Protein AF-A0A957MF72-F1 (afdb_monomer_lite)

Radius of gyration: 20.79 Å; chains: 1; bounding box: 34×46×55 Å

Structure (mmCIF, N/CA/C/O backbone):
data_AF-A0A957MF72-F1
#
_entry.id   AF-A0A957MF72-F1
#
loop_
_atom_site.group_PDB
_atom_site.id
_atom_site.type_symbol
_atom_site.label_atom_id
_atom_site.label_alt_id
_atom_site.label_comp_id
_atom_site.label_asym_id
_atom_site.label_entity_id
_atom_site.label_seq_id
_atom_site.pdbx_PDB_ins_code
_atom_site.Cartn_x
_atom_site.Cartn_y
_atom_site.Cartn_z
_atom_site.occupancy
_atom_site.B_iso_or_equiv
_atom_site.auth_seq_id
_atom_site.auth_comp_id
_atom_site.auth_asym_id
_atom_site.auth_atom_id
_atom_site.pdbx_PDB_model_num
ATOM 1 N N . MET A 1 1 ? 8.892 -6.507 10.294 1.00 63.38 1 MET A N 1
ATOM 2 C CA . MET A 1 1 ? 9.605 -5.970 9.102 1.00 63.38 1 MET A CA 1
ATOM 3 C C . MET A 1 1 ? 9.668 -4.437 9.186 1.00 63.38 1 MET A C 1
ATOM 5 O O . MET A 1 1 ? 8.621 -3.870 9.445 1.00 63.38 1 MET A O 1
ATOM 9 N N . HIS A 1 2 ? 10.820 -3.760 9.023 1.00 76.31 2 HIS A N 1
ATOM 10 C CA . HIS A 1 2 ? 10.900 -2.282 9.121 1.00 76.31 2 HIS A CA 1
ATOM 11 C C . HIS A 1 2 ? 10.985 -1.624 7.741 1.00 76.31 2 HIS A C 1
ATOM 13 O O . HIS A 1 2 ? 11.896 -1.937 6.973 1.00 76.31 2 HIS A O 1
ATOM 19 N N . LEU A 1 3 ? 10.052 -0.724 7.425 1.00 78.31 3 LEU A N 1
ATOM 20 C CA . LEU A 1 3 ? 10.023 -0.017 6.143 1.00 78.31 3 LEU A CA 1
ATOM 21 C C . LEU A 1 3 ? 11.059 1.121 6.137 1.00 78.31 3 LEU A C 1
ATOM 23 O O . LEU A 1 3 ? 11.048 1.959 7.040 1.00 78.31 3 LEU A O 1
ATOM 27 N N . PRO A 1 4 ? 11.926 1.234 5.114 1.00 84.38 4 PRO A N 1
ATOM 28 C CA . PRO A 1 4 ? 12.813 2.382 4.994 1.00 84.38 4 PRO A CA 1
ATOM 29 C C . PRO A 1 4 ? 11.997 3.672 4.831 1.00 84.38 4 PRO A C 1
ATOM 31 O O . PRO A 1 4 ? 11.035 3.721 4.064 1.00 84.38 4 PRO A O 1
ATOM 34 N N . GLY A 1 5 ? 12.405 4.741 5.523 1.00 82.00 5 GLY A N 1
ATOM 35 C CA . GLY A 1 5 ? 11.663 6.011 5.584 1.00 82.00 5 GLY A CA 1
ATOM 36 C C . GLY A 1 5 ? 11.195 6.582 4.229 1.00 82.00 5 GLY A C 1
ATOM 37 O O . GLY A 1 5 ? 10.043 7.008 4.133 1.00 82.00 5 GLY A O 1
ATOM 38 N N . PRO A 1 6 ? 12.013 6.556 3.155 1.00 86.44 6 PRO A N 1
ATOM 39 C CA . PRO A 1 6 ? 11.577 6.990 1.823 1.00 86.44 6 PRO A CA 1
ATOM 40 C C . PRO A 1 6 ? 10.460 6.125 1.217 1.00 86.44 6 PRO A C 1
ATOM 42 O O . PRO A 1 6 ? 9.533 6.652 0.598 1.00 86.44 6 PRO A O 1
ATOM 45 N N . LEU A 1 7 ? 10.523 4.803 1.412 1.00 85.44 7 LEU A N 1
ATOM 46 C CA . LEU A 1 7 ? 9.497 3.868 0.947 1.00 85.44 7 LEU A CA 1
ATOM 47 C C . LEU A 1 7 ? 8.195 4.064 1.724 1.00 85.44 7 LEU A C 1
ATOM 49 O O . LEU A 1 7 ? 7.128 4.151 1.124 1.00 85.44 7 LEU A O 1
ATOM 53 N N . TYR A 1 8 ? 8.297 4.220 3.046 1.00 88.50 8 TYR A N 1
ATOM 54 C CA . TYR A 1 8 ? 7.161 4.534 3.908 1.00 88.50 8 TYR A CA 1
ATOM 55 C C . TYR A 1 8 ? 6.441 5.805 3.438 1.00 88.50 8 TYR A C 1
ATOM 57 O O . TYR A 1 8 ? 5.226 5.803 3.243 1.00 88.50 8 TYR A O 1
ATOM 65 N N . ALA A 1 9 ? 7.191 6.882 3.181 1.00 87.75 9 ALA A N 1
ATOM 66 C CA . ALA A 1 9 ? 6.627 8.144 2.706 1.00 87.75 9 ALA A CA 1
ATOM 67 C C . ALA A 1 9 ? 5.954 8.004 1.330 1.00 87.75 9 ALA A C 1
ATOM 69 O O . ALA A 1 9 ? 4.897 8.593 1.101 1.00 87.75 9 ALA A O 1
ATOM 70 N N . THR A 1 10 ? 6.536 7.201 0.436 1.00 88.50 10 THR A N 1
ATOM 71 C CA . THR A 1 10 ? 5.981 6.936 -0.898 1.00 88.50 10 THR A CA 1
ATOM 72 C C . THR A 1 10 ? 4.672 6.152 -0.810 1.00 88.50 10 THR A C 1
ATOM 74 O O . THR A 1 10 ? 3.690 6.537 -1.443 1.00 88.50 10 THR A O 1
ATOM 77 N N . LEU A 1 11 ? 4.614 5.111 0.026 1.00 87.56 11 LEU A N 1
ATOM 78 C CA . LEU A 1 11 ? 3.395 4.332 0.264 1.00 87.56 11 LEU A CA 1
ATOM 79 C C . LEU A 1 11 ? 2.299 5.188 0.909 1.00 87.56 11 LEU A C 1
ATOM 81 O O . LEU A 1 11 ? 1.165 5.187 0.438 1.00 87.56 11 LEU A O 1
ATOM 85 N N . ALA A 1 12 ? 2.634 5.977 1.932 1.00 89.25 12 ALA A N 1
ATOM 86 C CA . ALA A 1 12 ? 1.677 6.859 2.595 1.00 89.25 12 ALA A CA 1
ATOM 87 C C . ALA A 1 12 ? 1.144 7.963 1.662 1.00 89.25 12 ALA A C 1
ATOM 89 O O . ALA A 1 12 ? -0.025 8.344 1.735 1.00 89.25 12 ALA A O 1
ATOM 90 N N . ALA A 1 13 ? 1.982 8.494 0.767 1.00 87.69 13 ALA A N 1
ATOM 91 C CA . ALA A 1 13 ? 1.541 9.435 -0.258 1.00 87.69 13 ALA A CA 1
ATOM 92 C C . ALA A 1 13 ? 0.613 8.763 -1.278 1.00 87.69 13 ALA A C 1
ATOM 94 O O . ALA A 1 13 ? -0.454 9.298 -1.559 1.00 87.69 13 ALA A O 1
ATOM 95 N N . ALA A 1 14 ? 0.976 7.578 -1.769 1.00 88.56 14 ALA A N 1
ATOM 96 C CA . ALA A 1 14 ? 0.193 6.855 -2.762 1.00 88.56 14 ALA A CA 1
ATOM 97 C C . ALA A 1 14 ? -1.166 6.378 -2.227 1.00 88.56 14 ALA A C 1
ATOM 99 O O . ALA A 1 14 ? -2.162 6.463 -2.937 1.00 88.56 14 ALA A O 1
ATOM 100 N N . LEU A 1 15 ? -1.231 5.926 -0.970 1.00 86.19 15 LEU A N 1
ATOM 101 C CA . LEU A 1 15 ? -2.489 5.541 -0.323 1.00 86.19 15 LEU A CA 1
ATOM 102 C C . LEU A 1 15 ? -3.424 6.740 -0.142 1.00 86.19 15 LEU A C 1
ATOM 104 O O . LEU A 1 15 ? -4.616 6.625 -0.388 1.00 86.19 15 LEU A O 1
ATOM 108 N N . ARG A 1 16 ? -2.880 7.898 0.235 1.00 88.81 16 ARG A N 1
ATOM 109 C CA . ARG A 1 16 ? -3.646 9.142 0.385 1.00 88.81 16 ARG A CA 1
ATOM 110 C C . ARG A 1 16 ? -4.110 9.734 -0.948 1.00 88.81 16 ARG A C 1
ATOM 112 O O . ARG A 1 16 ? -5.120 10.419 -0.973 1.00 88.81 16 ARG A O 1
ATOM 119 N N . ASP A 1 17 ? -3.356 9.513 -2.020 1.00 86.56 17 ASP A N 1
ATOM 120 C CA . ASP A 1 17 ? -3.732 9.911 -3.384 1.00 86.56 17 ASP A CA 1
ATOM 121 C C . ASP A 1 17 ? -4.800 8.972 -3.972 1.00 86.56 17 ASP A C 1
ATOM 123 O O . ASP A 1 17 ? -5.646 9.395 -4.752 1.00 86.56 17 ASP A O 1
ATOM 127 N N . ALA A 1 18 ? -4.770 7.689 -3.592 1.00 84.81 18 ALA A N 1
ATOM 128 C CA . ALA A 1 18 ? -5.654 6.663 -4.139 1.00 84.81 18 ALA A CA 1
ATOM 129 C C . ALA A 1 18 ? -6.968 6.460 -3.366 1.00 84.81 18 ALA A C 1
ATOM 131 O O . ALA A 1 18 ? -7.906 5.917 -3.954 1.00 84.81 18 ALA A O 1
ATOM 132 N N . PHE A 1 19 ? -7.021 6.834 -2.083 1.00 84.31 19 PHE A N 1
ATOM 133 C CA . PHE A 1 19 ? -8.166 6.586 -1.207 1.00 84.31 19 PHE A CA 1
ATOM 134 C C . PHE A 1 19 ? -8.529 7.801 -0.359 1.00 84.31 19 PHE A C 1
ATOM 136 O O . PHE A 1 19 ? -7.678 8.389 0.313 1.00 84.31 19 PHE A O 1
ATOM 143 N N . ASP A 1 20 ? -9.828 8.078 -0.285 1.00 84.19 20 ASP A N 1
ATOM 144 C CA . ASP A 1 20 ? -10.398 8.995 0.698 1.00 84.19 20 ASP A CA 1
ATOM 145 C C . ASP A 1 20 ? -10.631 8.298 2.050 1.00 84.19 20 ASP A C 1
ATOM 147 O O . ASP A 1 20 ? -10.692 7.073 2.152 1.00 84.19 20 ASP A O 1
ATOM 151 N N . GLY A 1 21 ? -10.835 9.063 3.129 1.00 78.00 21 GLY A N 1
ATOM 152 C CA . GLY A 1 21 ? -10.979 8.496 4.483 1.00 78.00 21 GLY A CA 1
ATOM 153 C C . GLY A 1 21 ? -12.155 7.521 4.660 1.00 78.00 21 GLY A C 1
ATOM 154 O O . GLY A 1 21 ? -12.106 6.635 5.513 1.00 78.00 21 GLY A O 1
ATOM 155 N N . ALA A 1 22 ? -13.215 7.650 3.855 1.00 81.25 22 ALA A N 1
ATOM 156 C CA . ALA A 1 22 ? -14.314 6.684 3.840 1.00 81.25 22 ALA A CA 1
ATOM 157 C C . ALA A 1 22 ? -13.925 5.379 3.128 1.00 81.25 22 ALA A C 1
ATOM 159 O O . ALA A 1 22 ? -14.226 4.300 3.635 1.00 81.25 22 ALA A O 1
ATOM 160 N N . GLU A 1 23 ? -13.224 5.483 1.999 1.00 83.50 23 GLU A N 1
ATOM 161 C CA . GLU A 1 23 ? -12.770 4.340 1.203 1.00 83.50 23 GLU A CA 1
ATOM 162 C C . GLU A 1 23 ? -11.673 3.561 1.931 1.00 83.50 23 GLU A C 1
ATOM 164 O O . GLU A 1 23 ? -11.709 2.338 1.962 1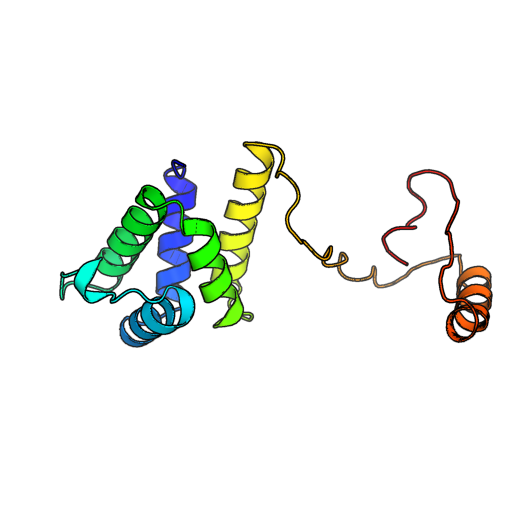.00 83.50 23 GLU A O 1
ATOM 169 N N . LEU A 1 24 ? -10.750 4.257 2.607 1.00 81.62 24 LEU A N 1
ATOM 170 C CA . LEU A 1 24 ? -9.718 3.636 3.437 1.00 81.62 24 LEU A CA 1
ATOM 171 C C . LEU A 1 24 ? -10.346 2.796 4.558 1.00 81.62 24 LEU A C 1
ATOM 173 O O . LEU A 1 24 ? -9.904 1.686 4.839 1.00 81.62 24 LEU A O 1
ATOM 177 N N . ARG A 1 25 ? -11.413 3.304 5.188 1.00 82.12 25 ARG A N 1
ATOM 178 C CA . ARG A 1 25 ? -12.146 2.567 6.224 1.00 82.12 25 ARG A CA 1
ATOM 179 C C . ARG A 1 25 ? -12.802 1.313 5.661 1.00 82.12 25 ARG A C 1
ATOM 181 O O . ARG A 1 25 ? -12.754 0.273 6.313 1.00 82.12 25 ARG A O 1
ATOM 188 N N . ASP A 1 26 ? -13.422 1.417 4.489 1.00 81.94 26 ASP A N 1
ATOM 189 C CA . ASP A 1 26 ? -14.077 0.269 3.870 1.00 81.94 26 ASP A CA 1
ATOM 190 C C . ASP A 1 26 ? -13.056 -0.770 3.404 1.00 81.94 26 ASP A C 1
ATOM 192 O O . ASP A 1 26 ? -13.252 -1.954 3.657 1.00 81.94 26 ASP A O 1
ATOM 196 N N . LEU A 1 27 ? -11.913 -0.339 2.865 1.00 82.12 27 LEU A N 1
ATOM 197 C CA . LEU A 1 27 ? -10.801 -1.208 2.487 1.00 82.12 27 LEU A CA 1
ATOM 198 C C . LEU A 1 27 ? -10.219 -1.969 3.683 1.00 82.12 27 LEU A C 1
ATOM 200 O O . LEU A 1 27 ? -9.990 -3.171 3.601 1.00 82.12 27 LEU A O 1
ATOM 204 N N . VAL A 1 28 ? -9.982 -1.295 4.810 1.00 82.75 28 VAL A N 1
ATOM 205 C CA . VAL A 1 28 ? -9.426 -1.952 6.007 1.00 82.75 28 VAL A CA 1
ATOM 206 C C . VAL A 1 28 ? -10.444 -2.913 6.625 1.00 82.75 28 VAL A C 1
ATOM 208 O O . VAL A 1 28 ? -10.077 -4.005 7.058 1.00 82.75 28 VAL A O 1
ATOM 211 N N . ARG A 1 29 ? -11.734 -2.565 6.589 1.00 82.69 29 ARG A N 1
ATOM 212 C CA . ARG A 1 29 ? -12.806 -3.437 7.078 1.00 82.69 29 ARG A CA 1
ATOM 213 C C . ARG A 1 29 ? -13.029 -4.655 6.181 1.00 82.69 29 ARG A C 1
ATOM 215 O O . ARG A 1 29 ? -13.184 -5.752 6.691 1.00 82.69 29 ARG A O 1
ATOM 222 N N . THR A 1 30 ? -13.077 -4.478 4.865 1.00 79.75 30 THR A N 1
ATOM 223 C CA . THR A 1 30 ? -13.362 -5.568 3.915 1.00 79.75 30 THR A CA 1
ATOM 224 C C . THR A 1 30 ? -12.133 -6.416 3.610 1.00 79.75 30 THR A C 1
ATOM 226 O O . THR A 1 30 ? -12.245 -7.631 3.482 1.00 79.75 30 THR A O 1
ATOM 229 N N . GLY A 1 31 ? -10.965 -5.783 3.502 1.00 74.94 31 GLY A N 1
ATOM 230 C CA . GLY A 1 31 ? -9.717 -6.428 3.123 1.00 74.94 31 GLY A CA 1
ATOM 231 C C . GLY A 1 31 ? -8.943 -7.019 4.296 1.00 74.94 31 GLY A C 1
ATOM 232 O O . GLY A 1 31 ? -8.385 -8.100 4.157 1.00 74.94 31 GLY A O 1
ATOM 233 N N . LEU A 1 32 ? -8.916 -6.337 5.448 1.00 76.88 32 LEU A N 1
ATOM 234 C CA . LEU A 1 32 ? -8.134 -6.778 6.609 1.00 76.88 32 LEU A CA 1
ATOM 235 C C . LEU A 1 32 ? -8.986 -7.297 7.770 1.00 76.88 32 LEU A C 1
ATOM 237 O O . LEU A 1 32 ? -8.407 -7.830 8.720 1.00 76.88 32 LEU A O 1
ATOM 241 N N . ASP A 1 33 ? -10.313 -7.161 7.693 1.00 80.69 33 ASP A N 1
ATOM 242 C CA . ASP A 1 33 ? -11.259 -7.443 8.782 1.00 80.69 33 ASP A CA 1
ATOM 243 C C . ASP A 1 33 ? -10.915 -6.673 10.069 1.00 80.69 33 ASP A C 1
ATOM 245 O O . ASP A 1 33 ? -11.035 -7.169 11.188 1.00 80.69 33 ASP A O 1
ATOM 249 N N . VAL A 1 34 ? -10.420 -5.439 9.908 1.00 79.19 34 VAL A N 1
ATOM 250 C CA . VAL A 1 34 ? -10.042 -4.565 11.023 1.00 79.19 34 VAL A CA 1
ATOM 251 C C . VAL A 1 34 ? -10.839 -3.273 10.969 1.00 79.19 34 VAL A C 1
ATOM 253 O O . VAL A 1 34 ? -11.110 -2.710 9.907 1.00 79.19 34 VAL A O 1
ATOM 256 N N . ASN A 1 35 ? -11.225 -2.767 12.136 1.00 78.50 35 ASN A N 1
ATOM 257 C CA . ASN A 1 35 ? -11.865 -1.470 12.215 1.00 78.50 35 ASN A CA 1
ATOM 258 C C . ASN A 1 35 ? -10.802 -0.365 12.212 1.00 78.50 35 ASN A C 1
ATOM 260 O O . ASN A 1 35 ? -9.966 -0.291 13.112 1.00 78.50 35 ASN A O 1
ATOM 264 N N . LEU A 1 36 ? -10.863 0.543 11.232 1.00 74.00 36 LEU A N 1
ATOM 265 C CA . LEU A 1 36 ? -9.959 1.696 11.174 1.00 74.00 36 LEU A CA 1
ATOM 266 C C . LEU A 1 36 ? -9.998 2.517 12.474 1.00 74.00 36 LEU A C 1
ATOM 268 O O . LEU A 1 36 ? -8.973 3.049 12.868 1.00 74.00 36 LEU A O 1
ATOM 272 N N . ALA A 1 37 ? -11.139 2.576 13.170 1.00 74.94 37 ALA A N 1
ATOM 273 C CA . ALA A 1 37 ? -11.257 3.287 14.444 1.00 74.94 37 ALA A CA 1
ATOM 274 C C . ALA A 1 37 ? -10.493 2.619 15.605 1.00 74.94 37 ALA A C 1
ATOM 276 O O . ALA A 1 37 ? -10.169 3.289 16.580 1.00 74.94 37 ALA A O 1
ATOM 277 N N . GLU A 1 38 ? -10.198 1.319 15.522 1.00 76.81 38 GLU A N 1
ATOM 278 C CA . GLU A 1 38 ? -9.382 0.616 16.524 1.00 76.81 38 GLU A CA 1
ATOM 279 C C . GLU A 1 38 ? -7.885 0.832 16.289 1.00 76.81 38 GLU A C 1
ATOM 281 O O . GLU A 1 38 ? -7.105 0.890 17.237 1.00 76.81 38 GLU A O 1
ATOM 286 N N . VAL A 1 39 ? -7.489 0.972 15.022 1.00 74.25 39 VAL A N 1
ATOM 287 C CA . VAL A 1 39 ? -6.089 1.143 14.610 1.00 74.25 39 VAL A CA 1
ATOM 288 C C . VAL A 1 39 ? -5.669 2.609 14.615 1.00 74.25 39 VAL A C 1
ATOM 290 O O . VAL A 1 39 ? -4.603 2.958 15.112 1.00 74.25 39 VAL A O 1
ATOM 293 N N . ALA A 1 40 ? -6.529 3.465 14.075 1.00 70.88 40 ALA A N 1
ATOM 294 C CA . ALA A 1 40 ? -6.375 4.904 13.991 1.00 70.88 40 ALA A CA 1
ATOM 295 C C . ALA A 1 40 ? -7.609 5.566 14.639 1.00 70.88 40 ALA A C 1
ATOM 297 O O . ALA A 1 40 ? -8.489 6.064 13.933 1.00 70.88 40 ALA A O 1
ATOM 298 N N . PRO A 1 41 ? -7.695 5.591 15.986 1.00 63.09 41 PRO A N 1
ATOM 299 C CA . PRO A 1 41 ? -8.810 6.204 16.725 1.00 63.09 41 PRO A CA 1
ATOM 300 C C . PRO A 1 41 ? -8.934 7.724 16.520 1.00 63.09 41 PRO A C 1
ATOM 302 O O . PRO A 1 41 ? -9.850 8.361 17.038 1.00 63.09 41 PRO A O 1
ATOM 305 N N . THR A 1 42 ? -8.005 8.332 15.788 1.00 56.28 42 THR A N 1
ATOM 306 C CA . THR A 1 42 ? -7.926 9.772 15.595 1.00 56.28 42 THR A CA 1
ATOM 307 C C . THR A 1 42 ? -8.872 10.233 14.478 1.00 56.28 42 THR A C 1
ATOM 309 O O . THR A 1 42 ? -8.664 9.934 13.305 1.00 56.28 42 THR A O 1
ATOM 312 N N . GLU A 1 43 ? -9.855 11.081 14.806 1.00 60.56 43 GLU A N 1
ATOM 313 C CA . GLU A 1 43 ? -10.678 11.820 13.820 1.00 60.56 43 GLU A CA 1
ATOM 314 C C . GLU A 1 43 ? -9.872 12.819 12.963 1.00 60.56 43 GLU A C 1
ATOM 316 O O . GLU A 1 43 ? -10.407 13.490 12.081 1.00 60.56 43 GLU A O 1
ATOM 321 N N . LYS A 1 44 ? -8.573 12.962 13.225 1.00 59.19 44 LYS A N 1
ATOM 322 C CA . LYS A 1 44 ? -7.719 13.946 12.572 1.00 59.19 44 LYS A CA 1
ATOM 323 C C . LYS A 1 44 ? -7.224 13.408 11.238 1.00 59.19 44 LYS A C 1
ATOM 325 O O . LYS A 1 44 ? -6.815 12.259 11.145 1.00 59.19 44 LYS A O 1
ATOM 330 N N . ASN A 1 45 ? -7.304 14.290 10.241 1.00 79.88 45 ASN A N 1
ATOM 331 C CA . ASN A 1 45 ? -6.634 14.321 8.941 1.00 79.88 45 ASN A CA 1
ATOM 332 C C . ASN A 1 45 ? -6.240 12.966 8.327 1.00 79.88 45 ASN A C 1
ATOM 334 O O . ASN A 1 45 ? -5.396 12.253 8.856 1.00 79.88 45 ASN A O 1
ATOM 338 N N . LEU A 1 46 ? -6.723 12.697 7.110 1.00 81.06 46 LEU A N 1
ATOM 339 C CA . LEU A 1 46 ? -6.404 11.505 6.305 1.00 81.06 46 LEU A CA 1
ATOM 340 C C . LEU A 1 46 ? -4.916 11.099 6.339 1.00 81.06 46 LEU A C 1
ATOM 342 O O . LEU A 1 46 ? -4.596 9.921 6.433 1.00 81.06 46 LEU A O 1
ATOM 346 N N . THR A 1 47 ? -4.002 12.073 6.330 1.00 84.50 47 THR A N 1
ATOM 347 C CA . THR A 1 47 ? -2.556 11.841 6.466 1.00 84.50 47 THR A CA 1
ATOM 348 C C . THR A 1 47 ? -2.174 11.092 7.750 1.00 84.50 47 THR A C 1
ATOM 350 O O . THR A 1 47 ? -1.378 10.160 7.689 1.00 84.50 47 THR A O 1
ATOM 353 N N . GLU A 1 48 ? -2.707 11.488 8.909 1.00 84.62 48 GLU A N 1
ATOM 354 C CA . GLU A 1 48 ? -2.430 10.821 10.190 1.00 84.62 48 GLU A CA 1
ATOM 355 C C . GLU A 1 48 ? -3.036 9.416 10.204 1.00 84.62 48 GLU A C 1
ATOM 357 O O . GLU A 1 48 ? -2.349 8.473 10.583 1.00 84.62 48 GLU A O 1
ATOM 362 N N . GLN A 1 49 ? -4.263 9.251 9.697 1.00 84.88 49 GLN A N 1
ATOM 363 C CA . GLN A 1 49 ? -4.917 7.938 9.601 1.00 84.88 49 GLN A CA 1
ATOM 364 C C . GLN A 1 49 ? -4.127 6.955 8.731 1.00 84.88 49 GLN A C 1
ATOM 366 O O . GLN A 1 49 ? -3.936 5.808 9.125 1.00 84.88 49 GLN A O 1
ATOM 371 N N . VAL A 1 50 ? -3.626 7.401 7.574 1.00 88.00 50 VAL A N 1
ATOM 372 C CA . VAL A 1 50 ? -2.803 6.567 6.682 1.00 88.00 50 VAL A CA 1
ATOM 373 C C . VAL A 1 50 ? -1.475 6.197 7.340 1.00 88.00 50 VAL A C 1
ATOM 375 O O . VAL A 1 50 ? -1.049 5.049 7.241 1.00 88.00 50 VAL A O 1
ATOM 378 N N . ASN A 1 51 ? -0.828 7.137 8.035 1.00 87.31 51 ASN A N 1
ATOM 379 C CA . ASN A 1 51 ? 0.422 6.859 8.741 1.00 87.31 51 ASN A CA 1
ATOM 380 C C . ASN A 1 51 ? 0.213 5.869 9.897 1.00 87.31 51 ASN A C 1
ATOM 382 O O . ASN A 1 51 ? 0.955 4.900 10.013 1.00 87.31 51 ASN A O 1
ATOM 386 N N . GLU A 1 52 ? -0.805 6.062 10.733 1.00 87.12 52 GLU A N 1
ATOM 387 C CA . GLU A 1 52 ? -1.100 5.131 11.829 1.00 87.12 52 GLU A CA 1
ATOM 388 C C . GLU A 1 52 ? -1.471 3.742 11.303 1.00 87.12 52 GLU A C 1
ATOM 390 O O . GLU A 1 52 ? -0.969 2.739 11.811 1.00 87.12 52 GLU A O 1
ATOM 395 N N . LEU A 1 53 ? -2.266 3.672 10.228 1.00 86.44 53 LEU A N 1
ATOM 396 C CA . LEU A 1 53 ? -2.594 2.416 9.558 1.00 86.44 53 LEU A CA 1
ATOM 397 C C . LEU A 1 53 ? -1.339 1.712 9.031 1.00 86.44 53 LEU A C 1
ATOM 399 O O . LEU A 1 53 ? -1.180 0.512 9.243 1.00 86.44 53 LEU A O 1
ATOM 403 N N . LEU A 1 54 ? -0.438 2.442 8.367 1.00 87.50 54 LEU A N 1
ATOM 404 C CA . LEU A 1 54 ? 0.789 1.868 7.819 1.00 87.50 54 LEU A CA 1
ATOM 405 C C . LEU A 1 54 ? 1.741 1.418 8.937 1.00 87.50 54 LEU A C 1
ATOM 407 O O . LEU A 1 54 ? 2.287 0.321 8.867 1.00 87.50 54 LEU A O 1
ATOM 411 N N . SER A 1 55 ? 1.872 2.209 10.005 1.00 86.00 55 SER A N 1
ATOM 412 C CA . SER A 1 55 ? 2.641 1.852 11.203 1.00 86.00 55 SER A CA 1
ATOM 413 C C . SER A 1 55 ? 2.075 0.621 11.912 1.00 86.00 55 SER A C 1
ATOM 415 O O . SER A 1 55 ? 2.825 -0.230 12.394 1.00 86.00 55 SER A O 1
ATOM 417 N N . TRP A 1 56 ? 0.752 0.506 12.008 1.00 87.88 56 TRP A N 1
ATOM 418 C CA . TRP A 1 56 ? 0.106 -0.679 12.555 1.00 87.88 56 TRP A CA 1
ATOM 419 C C . TRP A 1 56 ? 0.324 -1.895 11.656 1.00 87.88 56 TRP A C 1
ATOM 421 O O . TRP A 1 56 ? 0.688 -2.954 12.160 1.00 87.88 56 TRP A O 1
ATOM 431 N N . ALA A 1 57 ? 0.185 -1.740 10.337 1.00 86.31 57 ALA A N 1
ATOM 432 C CA . ALA A 1 57 ? 0.424 -2.815 9.382 1.00 86.31 57 ALA A CA 1
ATOM 433 C C . ALA A 1 57 ? 1.887 -3.282 9.428 1.00 86.31 57 ALA A C 1
ATOM 435 O O . ALA A 1 57 ? 2.149 -4.475 9.314 1.00 86.31 57 ALA A O 1
ATOM 436 N N . GLU A 1 58 ? 2.836 -2.371 9.655 1.00 85.25 58 GLU A N 1
ATOM 437 C CA . GLU A 1 58 ? 4.250 -2.684 9.879 1.00 85.25 58 GLU A CA 1
ATOM 438 C C . GLU A 1 58 ? 4.458 -3.497 11.164 1.00 85.25 58 GLU A C 1
ATOM 440 O O . GLU A 1 58 ? 5.087 -4.556 11.132 1.00 85.25 58 GLU A O 1
ATOM 445 N N . ARG A 1 59 ? 3.878 -3.040 12.283 1.00 83.62 59 ARG A N 1
ATOM 446 C CA . ARG A 1 59 ? 3.938 -3.724 13.587 1.00 83.62 59 ARG A CA 1
ATOM 447 C C . ARG A 1 59 ? 3.282 -5.105 13.565 1.00 83.62 59 ARG A C 1
ATOM 449 O O . ARG A 1 59 ? 3.756 -6.006 14.248 1.00 83.62 59 ARG A O 1
ATOM 456 N N . ALA A 1 60 ? 2.204 -5.256 12.802 1.00 82.81 60 ALA A N 1
ATOM 457 C CA . ALA A 1 60 ? 1.468 -6.505 12.636 1.00 82.81 60 ALA A CA 1
ATOM 458 C C . ALA A 1 60 ? 2.018 -7.389 11.501 1.00 82.81 60 ALA A C 1
ATOM 460 O O . ALA A 1 60 ? 1.490 -8.471 11.274 1.00 82.81 60 ALA A O 1
ATOM 461 N N . GLU A 1 61 ? 3.032 -6.923 10.763 1.00 82.81 61 GLU A N 1
ATOM 462 C CA . GLU A 1 61 ? 3.571 -7.571 9.557 1.00 82.81 61 GLU A CA 1
ATOM 463 C C . GLU A 1 61 ? 2.520 -7.832 8.455 1.00 82.81 61 GLU A C 1
ATOM 465 O O . GLU A 1 61 ? 2.692 -8.688 7.591 1.00 82.81 61 GLU A O 1
ATOM 470 N N . ARG A 1 62 ? 1.445 -7.032 8.439 1.00 84.88 62 ARG A N 1
ATOM 471 C CA . ARG A 1 62 ? 0.328 -7.076 7.474 1.00 84.88 62 ARG A CA 1
ATOM 472 C C . ARG A 1 62 ? 0.444 -6.042 6.350 1.00 84.88 62 ARG A C 1
ATOM 474 O O . ARG A 1 62 ? -0.495 -5.860 5.581 1.00 84.88 62 ARG A O 1
ATOM 481 N N . VAL A 1 63 ? 1.591 -5.373 6.214 1.00 86.31 63 VAL A N 1
ATOM 482 C CA . VAL A 1 63 ? 1.885 -4.474 5.078 1.00 86.31 63 VAL A CA 1
ATOM 483 C C . VAL A 1 63 ? 1.588 -5.124 3.716 1.00 86.31 63 VAL A C 1
ATOM 485 O O . VAL A 1 63 ? 0.863 -4.509 2.936 1.00 86.31 63 VAL A O 1
ATOM 488 N N . PRO A 1 64 ? 2.066 -6.347 3.398 1.00 83.81 64 PRO A N 1
ATOM 489 C CA . PRO A 1 64 ? 1.808 -6.938 2.083 1.00 83.81 64 PRO A CA 1
ATOM 490 C C . PRO A 1 64 ? 0.320 -7.238 1.849 1.00 83.81 64 PRO A C 1
ATOM 492 O O . PRO A 1 64 ? -0.158 -7.114 0.724 1.00 83.81 64 PRO A O 1
ATOM 495 N N . GLU A 1 65 ? -0.426 -7.581 2.899 1.00 83.75 65 GLU A N 1
ATOM 496 C CA . GLU A 1 65 ? -1.873 -7.803 2.830 1.00 83.75 65 GLU A CA 1
ATOM 497 C C . GLU A 1 65 ? -2.622 -6.490 2.563 1.00 83.75 65 GLU A C 1
ATOM 499 O O . GLU A 1 65 ? -3.438 -6.423 1.647 1.00 83.75 65 GLU A O 1
ATOM 504 N N . LEU A 1 66 ? -2.255 -5.412 3.267 1.00 85.38 66 LEU A N 1
ATOM 505 C CA . LEU A 1 66 ? -2.790 -4.070 3.027 1.00 85.38 66 LEU A CA 1
ATOM 506 C C . LEU A 1 66 ? -2.572 -3.620 1.578 1.00 85.38 66 LEU A C 1
ATOM 508 O O . LEU A 1 66 ? -3.495 -3.115 0.938 1.00 85.38 66 LEU A O 1
ATOM 512 N N . LEU A 1 67 ? -1.367 -3.824 1.044 1.00 86.00 67 LEU A N 1
ATOM 513 C CA . LEU A 1 67 ? -1.044 -3.466 -0.336 1.00 86.00 67 LEU A CA 1
ATOM 514 C C . LEU A 1 67 ? -1.772 -4.351 -1.353 1.00 86.00 67 LEU A C 1
ATOM 516 O O . LEU A 1 67 ? -2.197 -3.853 -2.396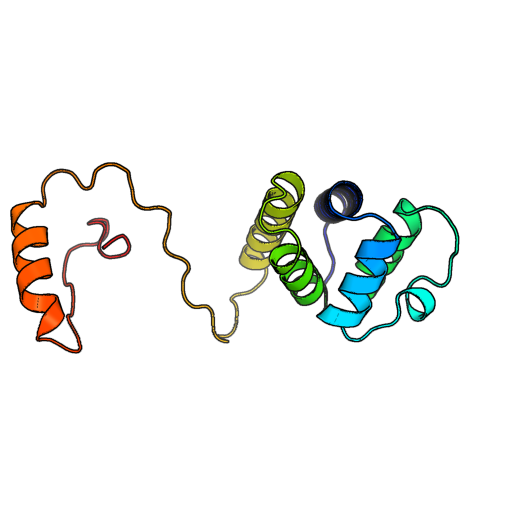 1.00 86.00 67 LEU A 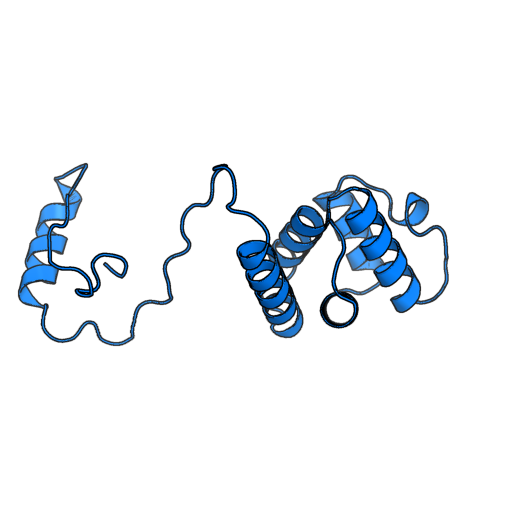O 1
ATOM 520 N N . ALA A 1 68 ? -1.964 -5.639 -1.059 1.00 82.62 68 ALA A N 1
ATOM 521 C CA . ALA A 1 68 ? -2.737 -6.537 -1.910 1.00 82.62 68 ALA A CA 1
ATOM 522 C C . ALA A 1 68 ? -4.208 -6.104 -2.003 1.00 82.62 68 ALA A C 1
ATOM 524 O O . ALA A 1 68 ? -4.745 -6.033 -3.111 1.00 82.62 68 ALA A O 1
ATOM 525 N N . CYS A 1 69 ? -4.828 -5.746 -0.874 1.00 82.94 69 CYS A N 1
ATOM 526 C CA . CYS A 1 69 ? -6.181 -5.190 -0.836 1.00 82.94 69 CYS A CA 1
ATOM 527 C C . CYS A 1 69 ? -6.255 -3.861 -1.597 1.00 82.94 69 CYS A C 1
ATOM 529 O O . CYS A 1 69 ? -7.101 -3.699 -2.472 1.00 82.94 69 CYS A O 1
ATOM 531 N N . ALA A 1 70 ? -5.318 -2.940 -1.345 1.00 85.06 70 ALA A N 1
ATOM 532 C CA . ALA A 1 70 ? -5.253 -1.653 -2.039 1.00 85.06 70 ALA A CA 1
ATOM 533 C C . ALA A 1 70 ? -5.148 -1.823 -3.565 1.00 85.06 70 ALA A C 1
ATOM 535 O O . ALA A 1 70 ? -5.820 -1.125 -4.329 1.00 85.06 70 ALA A O 1
ATOM 536 N N . ARG A 1 71 ? -4.350 -2.796 -4.018 1.00 84.19 71 ARG A N 1
ATOM 537 C CA . ARG A 1 71 ? -4.202 -3.141 -5.436 1.00 84.19 71 ARG A CA 1
ATOM 538 C C . ARG A 1 71 ? -5.479 -3.716 -6.044 1.00 84.19 71 ARG A C 1
ATOM 540 O O . ARG A 1 71 ? -5.762 -3.420 -7.202 1.00 84.19 71 ARG A O 1
ATOM 547 N N . ALA A 1 72 ? -6.207 -4.549 -5.303 1.00 80.75 72 ALA A N 1
ATOM 548 C CA . ALA A 1 72 ? -7.455 -5.149 -5.766 1.00 80.75 72 ALA A CA 1
ATOM 549 C C . ALA A 1 72 ? -8.565 -4.100 -5.927 1.00 80.75 72 ALA A C 1
ATOM 551 O O . ALA A 1 72 ? -9.292 -4.128 -6.917 1.00 80.75 72 ALA A O 1
ATOM 552 N N . GLU A 1 73 ? -8.636 -3.141 -5.003 1.00 80.94 73 GLU A N 1
ATOM 553 C CA . GLU A 1 73 ? -9.669 -2.102 -4.995 1.00 80.94 73 GLU A CA 1
ATOM 554 C C . GLU A 1 73 ? -9.416 -1.011 -6.049 1.00 80.94 73 GLU A C 1
ATOM 556 O O . GLU A 1 73 ? -10.334 -0.499 -6.699 1.00 80.94 73 GLU A O 1
ATOM 561 N N . ARG A 1 74 ? -8.143 -0.637 -6.241 1.00 79.69 74 ARG A N 1
ATOM 562 C CA . ARG A 1 74 ? -7.720 0.429 -7.162 1.00 79.69 74 ARG A CA 1
ATOM 563 C C . ARG A 1 74 ? -6.622 -0.050 -8.120 1.00 79.69 74 ARG A C 1
ATOM 565 O O . ARG A 1 74 ? -5.522 0.509 -8.131 1.00 79.69 74 ARG A O 1
ATOM 572 N N . PRO A 1 75 ? -6.920 -1.011 -9.018 1.00 80.31 75 PRO A N 1
ATOM 573 C CA . PRO A 1 75 ? -5.921 -1.562 -9.934 1.00 80.31 75 PRO A CA 1
ATOM 574 C C . PRO A 1 75 ? -5.396 -0.526 -10.938 1.00 80.31 75 PRO A C 1
ATOM 576 O O . PRO A 1 75 ? -4.280 -0.666 -11.436 1.00 80.31 75 PRO A O 1
ATOM 579 N N . HIS A 1 76 ? -6.164 0.533 -11.213 1.00 78.19 76 HIS A N 1
ATOM 580 C CA . HIS A 1 76 ? -5.836 1.550 -12.215 1.00 78.19 76 HIS A CA 1
ATOM 581 C C . HIS A 1 76 ? -5.019 2.742 -11.685 1.00 78.19 76 HIS A C 1
ATOM 583 O O . HIS A 1 76 ? -4.586 3.573 -12.486 1.00 78.19 76 HIS A O 1
ATOM 589 N N . SER A 1 77 ? -4.790 2.858 -10.370 1.00 83.69 77 SER A N 1
ATOM 590 C CA . SER A 1 77 ? -4.027 3.985 -9.819 1.00 83.69 77 SER A CA 1
ATOM 591 C C . SER A 1 77 ? -2.532 3.816 -10.093 1.00 83.69 77 SER A C 1
ATOM 593 O O . SER A 1 77 ? -1.867 2.969 -9.497 1.00 83.69 77 SER A O 1
ATOM 595 N N . ARG A 1 78 ? -1.978 4.636 -10.998 1.00 85.81 78 ARG A N 1
ATOM 596 C CA . ARG A 1 78 ? -0.547 4.579 -11.348 1.00 85.81 78 ARG A CA 1
ATOM 597 C C . ARG A 1 78 ? 0.352 4.886 -10.151 1.00 85.81 78 ARG A C 1
ATOM 599 O O . ARG A 1 78 ? 1.361 4.207 -9.985 1.00 85.81 78 ARG A O 1
ATOM 606 N N . THR A 1 79 ? -0.016 5.865 -9.321 1.00 86.75 79 THR A N 1
ATOM 607 C CA . THR A 1 79 ? 0.735 6.245 -8.114 1.00 86.75 79 THR A CA 1
ATOM 608 C C . THR A 1 79 ? 0.825 5.071 -7.138 1.00 86.75 79 THR A C 1
ATOM 610 O O . THR A 1 79 ? 1.908 4.745 -6.654 1.00 86.75 79 THR A O 1
ATOM 613 N N . LEU A 1 80 ? -0.301 4.385 -6.910 1.00 85.06 80 LEU A N 1
ATOM 614 C CA . LEU A 1 80 ? -0.382 3.224 -6.024 1.00 85.06 80 LEU A CA 1
ATOM 615 C C . LEU A 1 80 ? 0.417 2.036 -6.561 1.00 85.06 80 LEU A C 1
ATOM 617 O O . LEU A 1 80 ? 1.218 1.461 -5.831 1.00 85.06 80 LEU A O 1
ATOM 621 N N . GLN A 1 81 ? 0.264 1.709 -7.846 1.00 85.62 81 GLN A N 1
ATOM 622 C CA . GLN A 1 81 ? 1.006 0.610 -8.472 1.00 85.62 81 GLN A CA 1
ATOM 623 C C . GLN A 1 81 ? 2.519 0.853 -8.443 1.00 85.62 81 GLN A C 1
ATOM 625 O O . GLN A 1 81 ? 3.282 -0.067 -8.160 1.00 85.62 81 GLN A O 1
ATOM 630 N N . ALA A 1 82 ? 2.964 2.091 -8.683 1.00 86.81 82 ALA A N 1
ATOM 631 C CA . ALA A 1 82 ? 4.378 2.443 -8.610 1.00 86.81 82 ALA A CA 1
ATOM 632 C C . ALA A 1 82 ? 4.938 2.275 -7.187 1.00 86.81 82 ALA A C 1
ATOM 634 O O . ALA A 1 82 ? 6.038 1.751 -7.023 1.00 86.81 82 ALA A O 1
ATOM 635 N N . ALA A 1 83 ? 4.180 2.675 -6.162 1.00 87.00 83 ALA A N 1
ATOM 636 C CA . ALA A 1 83 ? 4.590 2.522 -4.769 1.00 87.00 83 ALA A CA 1
ATOM 637 C C . ALA A 1 83 ? 4.630 1.044 -4.332 1.00 87.00 83 ALA A C 1
ATOM 639 O O . ALA A 1 83 ? 5.582 0.622 -3.678 1.00 87.00 83 ALA A O 1
ATOM 640 N N . ILE A 1 84 ? 3.644 0.241 -4.749 1.00 87.19 84 ILE A N 1
ATOM 641 C CA . ILE A 1 84 ? 3.614 -1.209 -4.497 1.00 87.19 84 ILE A CA 1
ATOM 642 C C . ILE A 1 84 ? 4.785 -1.903 -5.197 1.00 87.19 84 ILE A C 1
ATOM 644 O O . ILE A 1 84 ? 5.464 -2.713 -4.578 1.00 87.19 84 ILE A O 1
ATOM 648 N N . ALA A 1 85 ? 5.087 -1.540 -6.445 1.00 85.75 85 ALA A N 1
ATOM 649 C CA . ALA A 1 85 ? 6.225 -2.101 -7.170 1.00 85.75 85 ALA A CA 1
ATOM 650 C C . ALA A 1 85 ? 7.569 -1.785 -6.487 1.00 85.75 85 ALA A C 1
ATOM 652 O O . ALA A 1 85 ? 8.450 -2.641 -6.442 1.00 85.75 85 ALA A O 1
ATOM 653 N N . GLN A 1 86 ? 7.725 -0.582 -5.919 1.00 84.88 86 GLN A N 1
ATOM 654 C CA . GLN A 1 86 ? 8.906 -0.236 -5.120 1.00 84.88 86 GLN A CA 1
ATOM 655 C C . GLN A 1 86 ? 8.997 -1.069 -3.837 1.00 84.88 86 GLN A C 1
ATOM 657 O O . GLN A 1 86 ? 10.089 -1.502 -3.471 1.00 84.88 86 GLN A O 1
ATOM 662 N N . TYR A 1 87 ? 7.864 -1.314 -3.171 1.00 87.25 87 TYR A N 1
ATOM 663 C CA . TYR A 1 87 ? 7.815 -2.194 -2.006 1.00 87.25 87 TYR A CA 1
ATOM 664 C C . TYR A 1 87 ? 8.176 -3.634 -2.369 1.00 87.25 87 TYR A C 1
ATOM 666 O O . TYR A 1 87 ? 9.007 -4.229 -1.691 1.00 87.25 87 TYR A O 1
ATOM 674 N N . ASP A 1 88 ? 7.617 -4.172 -3.453 1.00 86.19 88 ASP A N 1
ATOM 675 C CA . ASP A 1 88 ? 7.893 -5.533 -3.915 1.00 86.19 88 ASP A CA 1
ATOM 676 C C . ASP A 1 88 ? 9.370 -5.713 -4.294 1.00 86.19 88 ASP A C 1
ATOM 678 O O . ASP A 1 88 ? 9.960 -6.743 -3.971 1.00 86.19 88 ASP A O 1
ATOM 682 N N . ALA A 1 89 ? 9.983 -4.711 -4.933 1.00 84.25 89 AL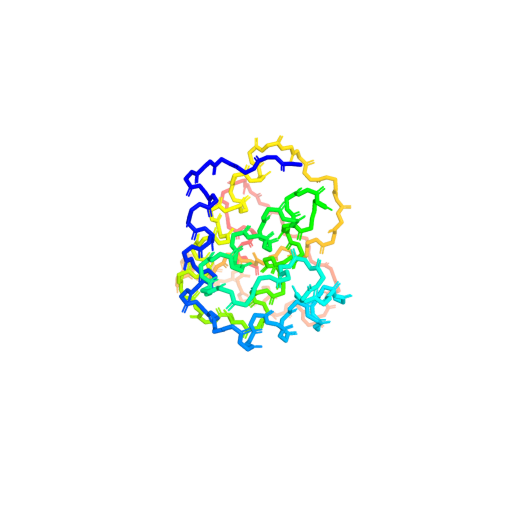A A N 1
ATOM 683 C CA . ALA A 1 89 ? 11.410 -4.717 -5.253 1.00 84.25 89 ALA A CA 1
ATOM 684 C C . ALA A 1 89 ? 12.273 -4.724 -3.982 1.00 84.25 89 ALA A C 1
ATOM 686 O O . ALA A 1 89 ? 13.158 -5.563 -3.839 1.00 84.25 89 ALA A O 1
ATOM 687 N N . TRP A 1 90 ? 11.963 -3.848 -3.023 1.00 83.88 90 TRP A N 1
ATOM 688 C CA . TRP A 1 90 ? 12.666 -3.798 -1.742 1.00 83.88 90 TRP A CA 1
ATOM 689 C C . TRP A 1 90 ? 12.491 -5.086 -0.921 1.00 83.88 90 TRP A C 1
ATOM 691 O O . TRP A 1 90 ? 13.449 -5.588 -0.337 1.00 83.88 90 TRP A O 1
ATOM 701 N N . ALA A 1 91 ? 11.280 -5.645 -0.892 1.00 81.56 91 ALA A N 1
ATOM 702 C CA . ALA A 1 91 ? 10.985 -6.887 -0.190 1.00 81.56 91 ALA A CA 1
ATOM 703 C C . ALA A 1 91 ? 11.678 -8.094 -0.845 1.00 81.56 91 ALA A C 1
ATOM 705 O O . ALA A 1 91 ? 12.090 -9.013 -0.140 1.00 81.56 91 ALA A O 1
ATOM 706 N N . ALA A 1 92 ? 11.836 -8.089 -2.173 1.00 75.06 92 ALA A N 1
ATOM 707 C CA . ALA A 1 92 ? 12.545 -9.134 -2.909 1.00 75.06 92 ALA A CA 1
ATOM 708 C C . ALA A 1 92 ? 14.062 -9.134 -2.654 1.00 75.06 92 ALA A C 1
ATOM 710 O O . ALA A 1 92 ? 14.674 -10.200 -2.691 1.00 75.06 92 ALA A O 1
ATOM 711 N N . ASP A 1 93 ? 14.653 -7.973 -2.361 1.00 69.38 93 ASP A N 1
ATOM 712 C CA . ASP A 1 93 ? 16.076 -7.847 -2.016 1.00 69.38 93 ASP A CA 1
ATOM 713 C C . ASP A 1 93 ? 16.393 -8.303 -0.572 1.00 69.38 93 ASP A C 1
ATOM 715 O O . ASP A 1 93 ? 17.561 -8.498 -0.231 1.00 69.38 93 ASP A O 1
ATOM 719 N N . GLY A 1 94 ? 15.376 -8.467 0.287 1.00 56.94 94 GLY A N 1
ATOM 720 C CA . GLY A 1 94 ? 15.541 -8.660 1.734 1.00 56.94 94 GLY A CA 1
ATOM 721 C C . GLY A 1 94 ? 15.547 -10.101 2.265 1.00 56.94 94 GLY A C 1
ATOM 722 O O . GLY A 1 94 ? 16.174 -10.329 3.295 1.00 56.94 94 GLY A O 1
ATOM 723 N N . ASP A 1 95 ? 14.872 -11.063 1.621 1.00 42.03 95 ASP A N 1
ATOM 724 C CA . ASP A 1 95 ? 14.850 -12.490 2.016 1.00 42.03 95 ASP A CA 1
ATOM 725 C C . ASP A 1 95 ? 14.194 -13.337 0.892 1.00 42.03 95 ASP A C 1
ATOM 727 O O . ASP A 1 95 ? 13.191 -12.897 0.317 1.00 42.03 95 ASP A O 1
ATOM 731 N N . PRO A 1 96 ? 14.710 -14.530 0.515 1.00 41.38 96 PRO A N 1
ATOM 732 C CA . PRO A 1 96 ? 14.094 -15.355 -0.524 1.00 41.38 96 PRO A CA 1
ATOM 733 C C . PRO A 1 96 ? 12.717 -15.854 -0.053 1.00 41.38 96 PRO A C 1
ATOM 735 O O . PRO A 1 96 ? 12.627 -16.523 0.977 1.00 41.38 96 PRO A O 1
ATOM 738 N N . PRO A 1 97 ? 11.625 -15.596 -0.795 1.00 43.62 97 PRO A N 1
ATOM 739 C CA . PRO A 1 97 ? 10.301 -15.972 -0.336 1.00 43.62 97 PRO A CA 1
ATOM 740 C C . PRO A 1 97 ? 10.165 -17.494 -0.346 1.00 43.62 97 PRO A C 1
ATOM 742 O O . PRO A 1 97 ? 10.184 -18.139 -1.400 1.00 43.62 97 PRO A O 1
ATOM 745 N N . ALA A 1 98 ? 9.976 -18.065 0.844 1.00 40.06 98 ALA A N 1
ATOM 746 C CA . ALA A 1 98 ? 9.431 -19.397 1.011 1.00 40.06 98 ALA A CA 1
ATOM 747 C C . ALA A 1 98 ? 8.052 -19.450 0.335 1.00 40.06 98 ALA A C 1
ATOM 749 O O . ALA A 1 98 ? 7.047 -18.968 0.849 1.00 40.06 98 ALA A O 1
ATOM 750 N N . ALA A 1 99 ? 8.071 -19.992 -0.879 1.00 48.41 99 ALA A N 1
ATOM 751 C CA . ALA A 1 99 ? 7.004 -20.637 -1.623 1.00 48.41 99 ALA A CA 1
ATOM 752 C C . ALA A 1 99 ? 5.623 -20.671 -0.945 1.00 48.41 99 ALA A C 1
ATOM 754 O O . ALA A 1 99 ? 5.283 -21.668 -0.317 1.00 48.41 99 ALA A O 1
ATOM 755 N N . GLN A 1 100 ? 4.779 -19.666 -1.198 1.00 45.34 100 GLN A N 1
ATOM 756 C CA . GLN A 1 100 ? 3.325 -19.849 -1.216 1.00 45.34 100 GLN A CA 1
ATOM 757 C C . GLN A 1 100 ? 2.705 -19.052 -2.375 1.00 45.34 100 GLN A C 1
ATOM 759 O O . GLN A 1 100 ? 2.466 -17.852 -2.298 1.00 45.34 100 GLN A O 1
ATOM 764 N N . GLY A 1 101 ? 2.474 -19.756 -3.487 1.00 40.03 101 GLY A N 1
ATOM 765 C CA . GLY A 1 101 ? 1.322 -19.501 -4.356 1.00 40.03 101 GLY A CA 1
ATOM 766 C C . GLY A 1 101 ? 1.350 -18.327 -5.339 1.00 40.03 101 GLY A C 1
ATOM 767 O O . GLY A 1 101 ? 0.277 -17.949 -5.800 1.00 40.03 101 GLY A O 1
ATOM 768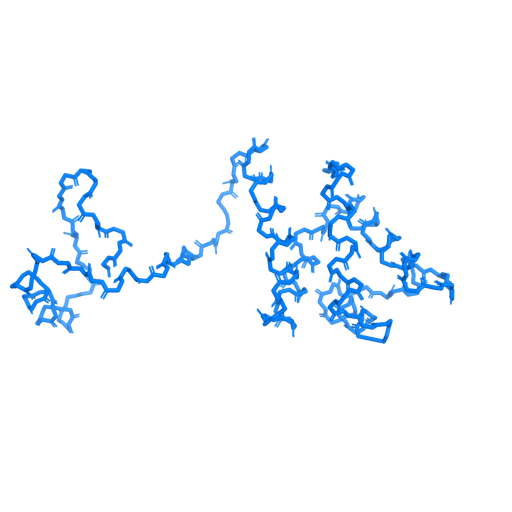 N N . ARG A 1 102 ? 2.499 -17.755 -5.727 1.00 41.91 102 ARG A N 1
ATOM 769 C CA . ARG A 1 102 ? 2.502 -16.828 -6.877 1.00 41.91 102 ARG A CA 1
ATOM 770 C C . ARG A 1 102 ? 2.312 -17.607 -8.178 1.00 41.91 102 ARG A C 1
ATOM 772 O O . ARG A 1 102 ? 3.232 -18.282 -8.635 1.00 41.91 102 ARG A O 1
ATOM 779 N N . VAL A 1 103 ? 1.145 -17.460 -8.804 1.00 46.28 103 VAL A N 1
ATOM 780 C CA . VAL A 1 103 ? 1.048 -17.584 -10.263 1.00 46.28 103 VAL A CA 1
ATOM 781 C C . VAL A 1 103 ? 1.990 -16.508 -10.822 1.00 46.28 103 VAL A C 1
ATOM 783 O O . VAL A 1 103 ? 1.820 -15.341 -10.461 1.00 46.28 103 VAL A O 1
ATOM 786 N N . PRO A 1 104 ? 3.032 -16.846 -11.599 1.00 45.56 104 PRO A N 1
ATOM 787 C CA . PRO A 1 104 ? 3.865 -15.826 -12.214 1.00 45.56 104 PRO A CA 1
ATOM 788 C C . PRO A 1 104 ? 2.972 -15.009 -13.146 1.00 45.56 104 PRO A C 1
ATOM 790 O O . PRO A 1 104 ? 2.410 -15.548 -14.096 1.00 45.56 104 PRO A O 1
ATOM 793 N N . GLN A 1 105 ? 2.797 -13.723 -12.849 1.00 46.38 105 GLN A N 1
ATOM 794 C CA . GLN A 1 105 ? 2.192 -12.805 -13.801 1.00 46.38 105 GLN A CA 1
ATOM 795 C C . GLN A 1 105 ? 3.218 -12.645 -14.932 1.00 46.38 105 GLN A C 1
ATOM 797 O O . GLN A 1 105 ? 4.337 -12.200 -14.652 1.00 46.38 105 GLN A O 1
ATOM 802 N N . PRO A 1 106 ? 2.919 -13.099 -16.165 1.00 45.00 106 PRO A N 1
ATOM 803 C CA . PRO A 1 106 ? 3.886 -13.020 -17.244 1.00 45.00 106 PRO A CA 1
ATOM 804 C C . PRO A 1 106 ? 4.219 -11.547 -17.515 1.00 45.00 106 PRO A C 1
ATOM 806 O O . PRO A 1 106 ? 3.347 -10.682 -17.353 1.00 45.00 106 PRO A O 1
ATOM 809 N N . PRO A 1 107 ? 5.469 -11.237 -17.903 1.00 49.91 107 PRO A N 1
ATOM 810 C CA . PRO A 1 107 ? 5.787 -9.914 -18.420 1.00 49.91 107 PRO A CA 1
ATOM 811 C C . PRO A 1 107 ? 4.822 -9.583 -19.571 1.00 49.91 107 PRO A C 1
ATOM 813 O O . PRO A 1 107 ? 4.405 -10.505 -20.282 1.00 49.91 107 PRO A O 1
ATOM 816 N N . PRO A 1 108 ? 4.442 -8.305 -19.761 1.00 52.44 108 PRO A N 1
ATOM 817 C CA . PRO A 1 108 ? 3.640 -7.918 -20.914 1.00 52.44 108 PRO A CA 1
ATOM 818 C C . PRO A 1 108 ? 4.310 -8.466 -22.182 1.00 52.44 108 PRO A C 1
ATOM 820 O O . PRO A 1 108 ? 5.542 -8.382 -22.285 1.00 52.44 108 PRO A O 1
ATOM 823 N N . PRO A 1 109 ? 3.541 -9.092 -23.092 1.00 50.88 109 PRO A N 1
ATOM 824 C CA . PRO A 1 109 ? 4.110 -9.709 -24.276 1.00 50.88 109 PRO A CA 1
ATOM 825 C C . PRO A 1 109 ? 4.908 -8.645 -25.039 1.00 50.88 109 PRO A C 1
ATOM 827 O O . PRO A 1 109 ? 4.413 -7.528 -25.199 1.00 50.88 109 PRO A O 1
ATOM 830 N N . PRO A 1 110 ? 6.151 -8.936 -25.459 1.00 54.41 110 PRO A N 1
ATOM 831 C CA . PRO A 1 110 ? 6.849 -8.043 -26.370 1.00 54.41 110 PRO A CA 1
ATOM 832 C C . PRO A 1 110 ? 5.996 -7.900 -27.635 1.00 54.41 110 PRO A C 1
ATOM 834 O O . PRO A 1 110 ? 5.524 -8.910 -28.155 1.00 54.41 110 PRO A O 1
ATOM 837 N N . ASP A 1 111 ? 5.803 -6.663 -28.107 1.00 55.66 111 ASP A N 1
ATOM 838 C CA . ASP A 1 111 ? 4.934 -6.361 -29.258 1.00 55.66 111 ASP A CA 1
ATOM 839 C C . ASP A 1 111 ? 5.329 -7.136 -30.528 1.00 55.66 111 ASP A C 1
ATOM 841 O O . ASP A 1 111 ? 4.480 -7.360 -31.380 1.00 55.66 111 ASP A O 1
ATOM 845 N N . ASP A 1 112 ? 6.569 -7.636 -30.616 1.00 52.31 112 ASP A N 1
ATOM 846 C CA . ASP A 1 112 ? 7.015 -8.503 -31.701 1.00 52.31 112 ASP A CA 1
ATOM 847 C C . ASP A 1 112 ? 7.901 -9.665 -31.198 1.00 52.31 112 ASP A C 1
ATOM 849 O O . ASP A 1 112 ? 9.084 -9.497 -30.881 1.00 52.31 112 ASP A O 1
ATOM 853 N N . LEU A 1 113 ? 7.364 -10.892 -31.186 1.00 52.09 113 LEU A N 1
ATOM 854 C CA . LEU A 1 113 ? 8.178 -12.116 -31.177 1.00 52.09 113 LEU A CA 1
ATOM 855 C C . LEU A 1 113 ? 8.715 -12.369 -32.594 1.00 52.09 113 LEU A C 1
ATOM 857 O O . LEU A 1 113 ? 8.203 -13.208 -33.328 1.00 52.09 113 LEU A O 1
ATOM 861 N N . VAL A 1 114 ? 9.752 -11.636 -33.002 1.00 56.28 114 VAL A N 1
ATOM 862 C CA . VAL A 1 114 ? 10.293 -11.743 -34.368 1.00 56.28 114 VAL A CA 1
ATOM 863 C C . VAL A 1 114 ? 11.091 -13.040 -34.558 1.00 56.28 114 VAL A C 1
ATOM 865 O O . VAL A 1 114 ? 11.985 -13.362 -33.772 1.00 56.28 114 VAL A O 1
ATOM 868 N N . GLY A 1 115 ? 10.829 -13.754 -35.658 1.00 59.25 115 GLY A N 1
ATOM 869 C CA . GLY A 1 115 ? 11.721 -14.797 -36.183 1.00 59.25 115 GLY A CA 1
ATOM 870 C C . GLY A 1 115 ? 11.423 -16.227 -35.726 1.00 59.25 115 GLY A C 1
ATOM 871 O O . GLY A 1 115 ? 12.279 -17.101 -35.884 1.00 59.25 115 GLY A O 1
ATOM 872 N N . ARG A 1 116 ? 10.234 -16.492 -35.165 1.00 62.59 116 ARG A N 1
ATOM 873 C CA . ARG A 1 116 ? 9.799 -17.844 -34.754 1.00 62.59 116 ARG A CA 1
ATOM 874 C C . ARG A 1 116 ? 8.443 -18.264 -35.320 1.00 62.59 116 ARG A C 1
ATOM 876 O O . ARG A 1 116 ? 7.905 -19.259 -34.853 1.00 62.59 116 ARG A O 1
ATOM 883 N N . ASP A 1 117 ? 7.947 -17.581 -36.345 1.00 65.38 117 ASP A N 1
ATOM 884 C CA . ASP A 1 117 ? 6.593 -17.737 -36.903 1.00 65.38 117 ASP A CA 1
ATOM 885 C C . ASP A 1 117 ? 6.209 -19.206 -37.129 1.00 65.38 117 ASP A C 1
ATOM 887 O O . ASP A 1 117 ? 5.240 -19.692 -36.560 1.00 65.38 117 ASP A O 1
ATOM 891 N N . ARG A 1 118 ? 7.067 -19.975 -37.809 1.00 63.69 118 ARG A N 1
ATOM 892 C CA . ARG A 1 118 ? 6.826 -21.406 -38.054 1.00 63.69 118 ARG A CA 1
ATOM 893 C C . ARG A 1 118 ? 6.748 -22.250 -36.774 1.00 63.69 118 ARG A C 1
ATOM 895 O O . ARG A 1 118 ? 5.969 -23.188 -36.703 1.00 63.69 118 ARG A O 1
ATOM 902 N N . PHE A 1 119 ? 7.555 -21.929 -35.763 1.00 66.38 119 PHE A N 1
ATOM 903 C CA . PHE A 1 119 ? 7.516 -22.621 -34.472 1.00 66.38 119 PHE A CA 1
ATOM 904 C C . PHE A 1 119 ? 6.252 -22.260 -33.681 1.00 66.38 119 PHE A C 1
ATOM 906 O O . PHE A 1 119 ? 5.733 -23.109 -32.965 1.00 66.38 119 PHE A O 1
ATOM 913 N N . LEU A 1 120 ? 5.765 -21.021 -33.795 1.00 68.31 120 LEU A N 1
ATOM 914 C CA . LEU A 1 120 ? 4.513 -20.585 -33.173 1.00 68.31 120 LEU A CA 1
ATOM 915 C C . LEU A 1 120 ? 3.304 -21.256 -33.827 1.00 68.31 120 LEU A C 1
ATOM 917 O O . LEU A 1 120 ? 2.415 -21.706 -33.110 1.00 68.31 120 LEU A O 1
ATOM 921 N N . ASP A 1 121 ? 3.314 -21.385 -35.155 1.00 70.56 121 ASP A N 1
ATOM 922 C CA . ASP A 1 121 ? 2.273 -22.089 -35.907 1.00 70.56 121 ASP A CA 1
ATOM 923 C C . ASP A 1 121 ? 2.204 -23.575 -35.515 1.00 70.56 121 ASP A C 1
ATOM 925 O O . ASP A 1 121 ? 1.125 -24.089 -35.210 1.00 70.56 121 ASP A O 1
ATOM 929 N N . ASP A 1 122 ? 3.359 -24.250 -35.442 1.00 68.25 122 ASP A N 1
ATOM 930 C CA . ASP A 1 122 ? 3.446 -25.652 -35.014 1.00 68.25 122 ASP A CA 1
ATOM 931 C C . ASP A 1 122 ? 2.969 -25.819 -33.551 1.00 68.25 122 ASP A C 1
ATOM 933 O O . ASP A 1 122 ? 2.225 -26.747 -33.230 1.00 68.25 122 ASP A O 1
ATOM 937 N N . LEU A 1 123 ? 3.315 -24.878 -32.660 1.00 64.50 123 LEU A N 1
ATOM 938 C CA . LEU A 1 123 ? 2.860 -24.869 -31.263 1.00 64.50 123 LEU A CA 1
ATOM 939 C C . LEU A 1 123 ? 1.338 -24.682 -31.157 1.00 64.50 123 LEU A C 1
ATOM 941 O O . LEU A 1 123 ? 0.674 -25.387 -30.396 1.00 64.50 123 LEU A O 1
ATOM 945 N N . ALA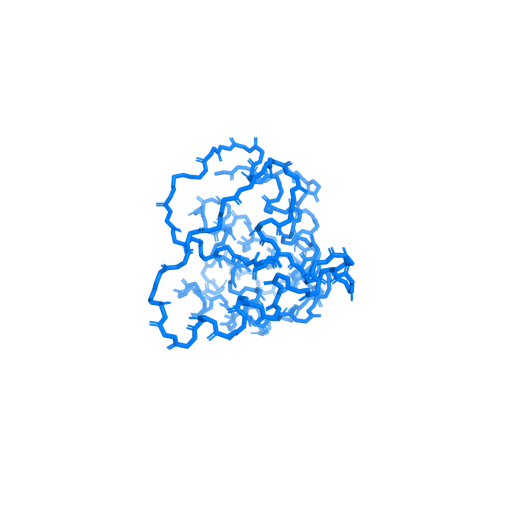 A 1 124 ? 0.780 -23.743 -31.925 1.00 67.88 124 ALA A N 1
ATOM 946 C CA . ALA A 1 124 ? -0.648 -23.441 -31.939 1.00 67.88 124 ALA A CA 1
ATOM 947 C C . ALA A 1 124 ? -1.482 -24.643 -32.401 1.00 67.88 124 ALA A C 1
ATOM 949 O O . ALA A 1 124 ? -2.576 -24.870 -31.880 1.00 67.88 124 ALA A O 1
ATOM 950 N N . ALA A 1 125 ? -0.951 -25.442 -33.329 1.00 68.38 125 ALA A N 1
ATOM 951 C CA . ALA A 1 125 ? -1.588 -26.669 -33.789 1.00 68.38 125 ALA A CA 1
ATOM 952 C C . ALA A 1 125 ? -1.568 -27.798 -32.736 1.00 68.38 125 ALA A C 1
ATOM 954 O O . ALA A 1 125 ? -2.498 -28.603 -32.698 1.00 68.38 125 ALA A O 1
ATOM 955 N N . GLU A 1 126 ? -0.549 -27.862 -31.869 1.00 63.94 126 GLU A N 1
ATOM 956 C CA . GLU A 1 126 ? -0.370 -28.947 -30.887 1.00 63.94 126 GLU A CA 1
ATOM 957 C C . GLU A 1 126 ? -1.025 -28.692 -29.515 1.00 63.94 126 GLU A C 1
ATOM 959 O O . GLU A 1 126 ? -1.381 -29.647 -28.809 1.00 63.94 126 GLU A O 1
ATOM 964 N N . LEU A 1 127 ? -1.216 -27.422 -29.139 1.00 63.78 127 LEU A N 1
ATOM 965 C CA . LEU A 1 127 ? -1.816 -26.997 -27.866 1.00 63.78 127 LEU A CA 1
ATOM 966 C C . LEU A 1 127 ? -3.212 -27.583 -27.552 1.00 63.78 127 LEU A C 1
ATOM 968 O O . LEU A 1 127 ? -3.450 -27.894 -26.384 1.00 63.78 127 LEU A O 1
ATOM 972 N N . PRO A 1 128 ? -4.137 -27.794 -28.514 1.00 61.22 128 PRO A N 1
ATOM 973 C CA . PRO A 1 128 ? -5.462 -28.340 -28.206 1.00 61.22 128 PRO A CA 1
ATOM 974 C C . PRO A 1 128 ? -5.427 -29.812 -27.772 1.00 61.22 128 PRO A C 1
ATOM 976 O O . PRO A 1 128 ? -6.356 -30.298 -27.129 1.00 61.22 128 PRO A O 1
ATOM 979 N N . THR A 1 129 ? -4.375 -30.537 -28.151 1.00 55.53 129 THR A N 1
ATOM 980 C CA . THR A 1 129 ? -4.286 -32.002 -28.044 1.00 55.53 129 THR A CA 1
ATOM 981 C C . THR A 1 129 ? -3.338 -32.497 -26.956 1.00 55.53 129 THR A C 1
ATOM 983 O O . THR A 1 129 ? -3.402 -33.670 -26.586 1.00 55.53 129 THR A O 1
ATOM 986 N N . THR A 1 130 ? -2.484 -31.630 -26.405 1.00 52.56 130 THR A N 1
ATOM 987 C CA . THR A 1 130 ? -1.406 -32.038 -25.495 1.00 52.56 130 THR A CA 1
ATOM 988 C C . THR A 1 130 ? -1.518 -31.340 -24.142 1.00 52.56 130 THR A C 1
ATOM 990 O O . THR A 1 130 ? -1.266 -30.148 -24.013 1.00 52.56 130 THR A O 1
ATOM 993 N N . ALA A 1 131 ? -1.828 -32.106 -23.090 1.00 56.97 131 ALA A N 1
ATOM 994 C CA . ALA A 1 131 ? -2.031 -31.582 -21.733 1.00 56.97 131 ALA A CA 1
ATOM 995 C C . ALA A 1 131 ? -0.760 -31.008 -21.070 1.00 56.97 131 ALA A C 1
ATOM 997 O O . ALA A 1 131 ? -0.856 -30.299 -20.068 1.00 56.97 131 ALA A O 1
ATOM 998 N N . ARG A 1 132 ? 0.435 -31.347 -21.574 1.00 56.06 132 ARG A N 1
ATOM 999 C CA . ARG A 1 132 ? 1.727 -30.866 -21.058 1.00 56.06 132 ARG A CA 1
ATOM 1000 C C . ARG A 1 132 ? 2.760 -30.794 -22.177 1.00 56.06 132 ARG A C 1
ATOM 1002 O O . ARG A 1 132 ? 3.207 -31.832 -22.656 1.00 56.06 132 ARG A O 1
ATOM 1009 N N . LEU A 1 133 ? 3.173 -29.583 -22.540 1.00 59.16 133 LEU A N 1
ATOM 1010 C CA . LEU A 1 133 ? 4.199 -29.343 -23.551 1.00 59.16 133 LEU A CA 1
ATOM 1011 C C . LEU A 1 133 ? 5.477 -28.816 -22.893 1.00 59.16 133 LEU A C 1
ATOM 1013 O O . LEU A 1 133 ? 5.458 -27.817 -22.178 1.00 59.16 133 LEU A O 1
ATOM 1017 N N . ALA A 1 134 ? 6.596 -29.507 -23.104 1.00 67.12 134 ALA A N 1
ATOM 1018 C CA . ALA A 1 134 ? 7.885 -29.127 -22.536 1.00 67.12 134 ALA A CA 1
ATOM 1019 C C . ALA A 1 134 ? 8.723 -28.363 -23.570 1.00 67.12 134 ALA A C 1
ATOM 1021 O O . ALA A 1 134 ? 9.299 -28.966 -24.475 1.00 67.12 134 ALA A O 1
ATOM 1022 N N . LEU A 1 135 ? 8.848 -27.042 -23.408 1.00 63.28 135 LEU A N 1
ATOM 1023 C CA . LEU A 1 135 ? 9.701 -26.217 -24.266 1.00 63.28 135 LEU A CA 1
ATOM 1024 C C . LEU A 1 135 ? 11.177 -26.333 -23.851 1.00 63.28 135 LEU A C 1
ATOM 1026 O O . LEU A 1 135 ? 11.580 -25.875 -22.780 1.00 63.28 135 LEU A O 1
ATOM 1030 N N . ARG A 1 136 ? 12.015 -26.914 -24.717 1.00 67.25 136 ARG A N 1
ATOM 1031 C CA . ARG A 1 136 ? 13.473 -26.990 -24.523 1.00 67.25 136 ARG A CA 1
ATOM 1032 C C . ARG A 1 136 ? 14.192 -26.014 -25.451 1.00 67.25 136 ARG A C 1
ATOM 1034 O O . ARG A 1 136 ? 13.866 -25.912 -26.625 1.00 67.25 136 ARG A O 1
ATOM 1041 N N . GLY A 1 137 ? 15.190 -25.304 -24.927 1.00 64.00 137 GLY A N 1
ATOM 1042 C CA . GLY A 1 137 ? 16.029 -24.397 -25.714 1.00 64.00 137 GLY A CA 1
ATOM 1043 C C . GLY A 1 137 ? 17.056 -23.657 -24.854 1.00 64.00 137 GLY A C 1
ATOM 1044 O O . GLY A 1 137 ? 16.872 -23.581 -23.633 1.00 64.00 137 GLY A O 1
ATOM 1045 N N . PRO A 1 138 ? 18.116 -23.094 -25.459 1.00 60.41 138 PRO A N 1
ATOM 1046 C CA . PRO A 1 138 ? 19.171 -22.394 -24.729 1.00 60.41 138 PRO A CA 1
ATOM 1047 C C . PRO A 1 138 ? 18.630 -21.200 -23.923 1.00 60.41 138 PRO A C 1
ATOM 1049 O O . PRO A 1 138 ? 17.530 -20.689 -24.176 1.00 60.41 138 PRO A O 1
ATOM 1052 N N . ALA A 1 139 ? 19.362 -20.803 -22.880 1.00 53.78 139 ALA A N 1
ATOM 1053 C CA . ALA A 1 139 ? 19.019 -19.641 -22.059 1.00 53.78 139 ALA A CA 1
ATOM 1054 C C . ALA A 1 139 ? 18.943 -18.368 -22.932 1.00 53.78 139 ALA A C 1
ATOM 1056 O O . ALA A 1 139 ? 19.689 -18.243 -23.896 1.00 53.78 139 ALA A O 1
ATOM 1057 N N . GLY A 1 140 ? 18.008 -17.459 -22.634 1.00 57.25 140 GLY A N 1
ATOM 1058 C CA . GLY A 1 140 ? 17.808 -16.212 -23.396 1.00 57.25 140 GLY A CA 1
ATOM 1059 C C . GLY A 1 140 ? 16.839 -16.281 -24.589 1.00 57.25 140 GLY A C 1
ATOM 1060 O O . GLY A 1 140 ? 16.473 -15.245 -25.121 1.00 57.25 140 GLY A O 1
ATOM 1061 N N . MET A 1 141 ? 16.341 -17.462 -24.977 1.00 61.84 141 MET A N 1
ATOM 1062 C CA . MET A 1 141 ? 15.463 -17.630 -26.157 1.00 61.84 141 MET A CA 1
ATOM 1063 C C . MET A 1 141 ? 13.964 -17.329 -25.932 1.00 61.84 141 MET A C 1
ATOM 1065 O O . MET A 1 141 ? 13.120 -17.861 -26.648 1.00 61.84 141 MET A O 1
ATOM 1069 N N . GLY A 1 142 ? 13.587 -16.563 -24.906 1.00 55.97 142 GLY A N 1
ATOM 1070 C CA . GLY A 1 142 ? 12.181 -16.163 -24.710 1.00 55.97 142 GLY A CA 1
ATOM 1071 C C . GLY A 1 142 ? 11.194 -17.290 -24.358 1.00 55.97 142 GLY A C 1
ATOM 1072 O O . GLY A 1 142 ? 10.000 -17.128 -24.552 1.00 55.97 142 GLY A O 1
ATOM 1073 N N . LYS A 1 143 ? 11.654 -18.429 -23.813 1.00 71.31 143 LYS A N 1
ATOM 1074 C CA . LYS A 1 143 ? 10.771 -19.552 -23.404 1.00 71.31 143 LYS A CA 1
ATOM 1075 C C . LYS A 1 143 ? 9.743 -19.176 -22.330 1.00 71.31 143 LYS A C 1
ATOM 1077 O O . LYS A 1 143 ? 8.746 -19.860 -22.197 1.00 71.31 143 LYS A O 1
ATOM 1082 N N . THR A 1 144 ? 10.033 -18.142 -21.547 1.00 57.44 144 THR A N 1
ATOM 1083 C CA . THR A 1 144 ? 9.148 -17.626 -20.493 1.00 57.44 144 THR A CA 1
ATOM 1084 C C . THR A 1 144 ? 8.123 -16.625 -21.039 1.00 57.44 144 THR A C 1
ATOM 1086 O O . THR A 1 144 ? 7.176 -16.296 -20.341 1.00 57.44 144 THR A O 1
ATOM 1089 N N . ALA A 1 145 ? 8.335 -16.109 -22.256 1.00 57.06 145 ALA A N 1
ATOM 1090 C CA . ALA A 1 145 ? 7.456 -15.136 -22.907 1.00 57.06 145 ALA A CA 1
ATOM 1091 C C . ALA A 1 145 ? 6.444 -15.788 -23.873 1.00 57.06 145 ALA A C 1
ATOM 1093 O O . ALA A 1 145 ? 5.619 -15.077 -24.437 1.00 57.06 145 ALA A O 1
ATOM 1094 N N . LEU A 1 146 ? 6.549 -17.109 -24.072 1.00 56.72 146 LEU A N 1
ATOM 1095 C CA . LEU A 1 146 ? 5.634 -17.964 -24.832 1.00 56.72 146 LEU A CA 1
ATOM 1096 C C . LEU A 1 146 ? 4.613 -18.594 -23.889 1.00 56.72 146 LEU A C 1
ATOM 1098 O O . LEU A 1 146 ? 3.405 -18.441 -24.153 1.00 56.72 146 LEU A O 1
#

pLDDT: mean 72.72, std 14.31, range [40.03, 89.25]

Secondary structure (DSSP, 8-state):
-PPPHHHHHHHHHHHHHH--HHHHHHHHHHHH---HHHH----S-HHHHHHHHHHHHHHTT-HHHHHHHHHHH-TT-HHHHHHHHHHHHHHHHHS----------PPPPPS--TT-HHHHHHHHHHTTT-S-------TTS-TT--

Foldseek 3Di:
DDDDPVLLVLQLVLCVVQDDPVRLQVLCCVQVVDGLCVQPVDPDDSSSSSSSVCVVCVVVVVNVSSLVSSCVVCVPRPSSVVSVVVVVVVVVVPDPDDDDDDPPPQDDQDPDPPDCVVVVVVVVVCVVPDPDDDDDDDPPNCPSND

Sequence (146 aa):
MHLPGPLYATLAAALRDAFDGAELRDLVRTGLDVNLAEVAPTEKNLTEQVNELLSWAERAERVPELLACARAERPHSRTLQAAIAQYDAWAADGDPPAAQGRVPQPPPPPDDLVGRDRFLDDLAAELPTTARLALRGPAGMGKTAL